Protein AF-A0A0Q9TBS4-F1 (afdb_monomer_lite)

Sequence (89 aa):
MTNLQAPHDPTAQAERLVTTIGAIRTLLLVLTGLATVVGAVGGLAADVPGVALVALLYGTISGLTIYVLFGWFQQTLAMLAGIFRNTAR

Radius of gyration: 20.56 Å; chains: 1; bounding box: 39×31×63 Å

Structure (mmCIF, N/CA/C/O backbone):
data_AF-A0A0Q9TBS4-F1
#
_entry.id   AF-A0A0Q9TBS4-F1
#
loop_
_atom_site.group_PDB
_atom_site.id
_atom_site.type_symbol
_atom_site.label_atom_id
_atom_site.label_alt_id
_atom_site.label_comp_id
_atom_site.label_asym_id
_atom_site.label_entity_id
_atom_site.label_seq_id
_atom_site.pdbx_PDB_ins_code
_atom_site.Cartn_x
_atom_site.Cartn_y
_atom_site.Cartn_z
_atom_site.occupancy
_atom_site.B_iso_or_equiv
_atom_site.auth_seq_id
_atom_site.auth_comp_id
_atom_site.auth_asym_id
_atom_site.auth_atom_id
_atom_site.pdbx_PDB_model_num
ATOM 1 N N . MET A 1 1 ? -16.615 22.348 42.125 1.00 41.41 1 MET A N 1
ATOM 2 C CA . MET A 1 1 ? -15.834 22.622 40.901 1.00 41.41 1 MET A CA 1
ATOM 3 C C . MET A 1 1 ? -15.755 21.333 40.100 1.00 41.41 1 MET A C 1
ATOM 5 O O . MET A 1 1 ? -14.943 20.471 40.393 1.00 41.41 1 MET A O 1
ATOM 9 N N . THR A 1 2 ? -16.693 21.158 39.178 1.00 61.41 2 THR A N 1
ATOM 10 C CA . THR A 1 2 ? -16.772 20.054 38.216 1.00 61.41 2 THR A CA 1
ATOM 11 C C . THR A 1 2 ? -15.859 20.359 37.036 1.00 61.41 2 THR A C 1
ATOM 13 O O . THR A 1 2 ? -16.062 21.378 36.381 1.00 61.41 2 THR A O 1
ATOM 16 N N . ASN A 1 3 ? -14.884 19.497 36.741 1.00 46.00 3 ASN A N 1
ATOM 17 C CA . ASN A 1 3 ? -14.252 19.499 35.424 1.00 46.00 3 ASN A CA 1
ATOM 18 C C . ASN A 1 3 ? -13.797 18.087 35.011 1.00 46.00 3 ASN A C 1
ATOM 20 O O . ASN A 1 3 ? -12.708 17.635 35.342 1.00 46.00 3 ASN A O 1
ATOM 24 N N . LEU A 1 4 ? -14.725 17.390 34.347 1.00 49.44 4 LEU A N 1
ATOM 25 C CA . LEU A 1 4 ? -14.527 16.623 33.113 1.00 49.44 4 LEU A CA 1
ATOM 26 C C . LEU A 1 4 ? -13.256 15.755 33.019 1.00 49.44 4 LEU A C 1
ATOM 28 O O . LEU A 1 4 ? -12.378 16.009 32.197 1.00 49.44 4 LEU A O 1
ATOM 32 N N . GLN A 1 5 ? -13.220 14.639 33.752 1.00 51.09 5 GLN A N 1
ATOM 33 C CA . GLN A 1 5 ? -12.556 13.446 33.220 1.00 51.09 5 GLN A CA 1
ATOM 34 C C . GLN A 1 5 ? -13.360 13.008 31.994 1.00 51.09 5 GLN A C 1
ATOM 36 O O . GLN A 1 5 ? -14.402 12.366 32.119 1.00 51.09 5 GLN A O 1
ATOM 41 N N . ALA A 1 6 ? -12.921 13.431 30.806 1.00 54.34 6 ALA A N 1
ATOM 42 C CA . ALA A 1 6 ? -13.414 12.862 29.564 1.00 54.34 6 ALA A CA 1
ATOM 43 C C . ALA A 1 6 ? -13.288 11.335 29.690 1.00 54.34 6 ALA A C 1
ATOM 45 O O . ALA A 1 6 ? -12.204 10.863 30.046 1.00 54.34 6 ALA A O 1
ATOM 46 N N . PRO A 1 7 ? -14.360 10.557 29.466 1.00 52.25 7 PRO A N 1
ATOM 47 C CA . PRO A 1 7 ? -14.240 9.113 29.465 1.00 52.25 7 PRO A CA 1
ATOM 48 C C . PRO A 1 7 ? -13.224 8.764 28.379 1.00 52.25 7 PRO A C 1
ATOM 50 O O . PRO A 1 7 ? -13.471 8.962 27.189 1.00 52.25 7 PRO A O 1
ATOM 53 N N . HIS A 1 8 ? -12.037 8.319 28.790 1.00 59.94 8 HIS A N 1
ATOM 54 C CA . HIS A 1 8 ? -11.075 7.710 27.890 1.00 59.94 8 HIS A CA 1
ATOM 55 C C . HIS A 1 8 ? -11.692 6.390 27.456 1.00 59.94 8 HIS A C 1
ATOM 57 O O . HIS A 1 8 ? -11.403 5.366 28.055 1.00 59.94 8 HIS A O 1
ATOM 63 N N . ASP A 1 9 ? -12.595 6.429 26.478 1.00 67.69 9 ASP A N 1
ATOM 64 C CA . ASP A 1 9 ? -13.201 5.230 25.927 1.00 67.69 9 ASP A CA 1
ATOM 65 C C . ASP A 1 9 ? -12.112 4.506 25.116 1.00 67.69 9 ASP A C 1
ATOM 67 O O . ASP A 1 9 ? -11.740 4.968 24.025 1.00 67.69 9 ASP A O 1
ATOM 71 N N . PRO A 1 10 ? -11.527 3.418 25.654 1.00 69.62 10 PRO A N 1
ATOM 72 C CA . PRO A 1 10 ? -10.431 2.723 24.993 1.00 69.62 10 PRO A CA 1
ATOM 73 C C . PRO A 1 10 ? -10.889 2.135 23.654 1.00 69.62 10 PRO A C 1
ATOM 75 O O . PRO A 1 10 ? -10.075 1.950 22.749 1.00 69.62 10 PRO A O 1
ATOM 78 N N . THR A 1 11 ? -12.197 1.905 23.486 1.00 73.81 11 THR A N 1
ATOM 79 C CA . THR A 1 11 ? -12.764 1.376 22.247 1.00 73.81 11 THR A CA 1
ATOM 80 C C . THR A 1 11 ? -12.760 2.429 21.136 1.00 73.81 11 THR A C 1
ATOM 82 O O . THR A 1 11 ? -12.333 2.133 20.020 1.00 73.81 11 THR A O 1
ATOM 85 N N . ALA A 1 12 ? -13.104 3.684 21.448 1.00 76.81 12 ALA A N 1
ATOM 86 C CA . ALA A 1 12 ? -13.053 4.793 20.493 1.00 76.81 12 ALA A CA 1
ATOM 87 C C . ALA A 1 12 ? -11.613 5.121 20.051 1.00 76.81 12 ALA A C 1
ATOM 89 O O . ALA A 1 12 ? -11.373 5.494 18.900 1.00 76.81 12 ALA A O 1
ATOM 90 N N . GLN A 1 13 ? -10.632 4.966 20.946 1.00 79.06 13 GLN A N 1
ATOM 91 C CA . GLN A 1 13 ? -9.214 5.130 20.600 1.00 79.06 13 GLN A CA 1
ATOM 92 C C . GLN A 1 13 ? -8.712 3.989 19.702 1.00 79.06 13 GLN A C 1
ATOM 94 O O . GLN A 1 13 ? -8.000 4.246 18.728 1.00 79.06 13 GLN A O 1
ATOM 99 N N . ALA A 1 14 ? -9.132 2.749 19.971 1.00 77.38 14 ALA A N 1
ATOM 100 C CA . ALA A 1 14 ? -8.778 1.592 19.153 1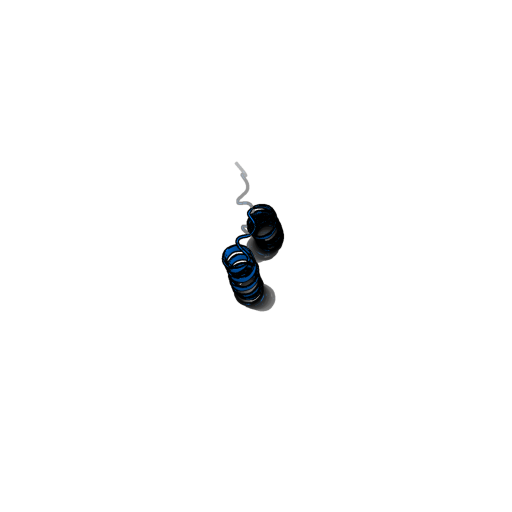.00 77.38 14 ALA A CA 1
ATOM 101 C C . ALA A 1 14 ? -9.339 1.687 17.720 1.00 77.38 14 ALA A C 1
ATOM 103 O O . ALA A 1 14 ? -8.619 1.414 16.760 1.00 77.38 14 ALA A O 1
ATOM 104 N N . GLU A 1 15 ? -10.580 2.150 17.540 1.00 82.44 15 GLU A N 1
ATOM 105 C CA . GLU A 1 15 ? -11.169 2.350 16.204 1.00 82.44 15 GLU A CA 1
ATOM 106 C C . GLU A 1 15 ? -10.442 3.426 15.387 1.00 82.44 15 GLU A C 1
ATOM 108 O O . GLU A 1 15 ? -10.177 3.247 14.190 1.00 82.44 15 GLU A O 1
ATOM 113 N N . ARG A 1 16 ? -10.059 4.536 16.034 1.00 84.81 16 ARG A N 1
ATOM 114 C CA . ARG A 1 16 ? -9.250 5.586 15.396 1.00 84.81 16 ARG A CA 1
ATOM 115 C C . ARG A 1 16 ? -7.897 5.048 14.947 1.00 84.81 16 ARG A C 1
ATOM 117 O O . ARG A 1 16 ? -7.446 5.380 13.850 1.00 84.81 16 ARG A O 1
ATOM 124 N N . LEU A 1 17 ? -7.270 4.198 15.759 1.00 85.88 17 LEU A N 1
ATOM 125 C CA . LEU A 1 17 ? -5.999 3.564 15.422 1.00 85.88 17 LEU A CA 1
ATOM 126 C C . LEU A 1 17 ? -6.135 2.648 14.195 1.00 85.88 17 LEU A C 1
ATOM 128 O O . LEU A 1 17 ? -5.373 2.804 13.242 1.00 85.88 17 LEU A O 1
ATOM 132 N N . VAL A 1 18 ? -7.140 1.764 14.166 1.00 87.44 18 VAL A N 1
ATOM 133 C CA . VAL A 1 18 ? -7.420 0.878 13.015 1.00 87.44 18 VAL A CA 1
ATOM 134 C C . VAL A 1 18 ? -7.626 1.681 11.727 1.00 87.44 18 VAL A C 1
ATOM 136 O O . VAL A 1 18 ? -7.068 1.340 10.679 1.00 87.44 18 VAL A O 1
ATOM 139 N N . THR A 1 19 ? -8.387 2.774 11.811 1.00 88.75 19 THR A N 1
ATOM 140 C CA . THR A 1 19 ? -8.664 3.659 10.669 1.00 88.75 19 THR A CA 1
ATOM 141 C C . THR A 1 19 ? -7.396 4.366 10.188 1.00 88.75 19 THR A C 1
ATOM 143 O O . THR A 1 19 ? -7.115 4.397 8.991 1.00 88.75 19 THR A O 1
ATOM 146 N N . THR A 1 20 ? -6.584 4.875 11.118 1.00 90.94 20 THR A N 1
ATOM 147 C CA . THR A 1 20 ? -5.321 5.568 10.814 1.00 90.94 20 THR A CA 1
ATOM 148 C C . THR A 1 20 ? -4.332 4.632 10.124 1.00 90.94 20 THR A C 1
ATOM 150 O O . THR A 1 20 ? -3.732 4.992 9.115 1.00 90.94 20 THR A O 1
ATOM 153 N N . ILE A 1 21 ? -4.211 3.394 10.603 1.00 90.25 21 ILE A N 1
ATOM 154 C CA . ILE A 1 21 ? -3.362 2.369 9.983 1.00 90.25 21 ILE A CA 1
ATOM 155 C C . ILE A 1 21 ? -3.857 2.027 8.575 1.00 90.25 21 ILE A C 1
ATOM 157 O O . ILE A 1 21 ? -3.043 1.839 7.673 1.00 90.25 21 ILE A O 1
ATOM 161 N N . GLY A 1 22 ? -5.174 1.994 8.357 1.00 91.00 22 GLY A N 1
ATOM 162 C CA . GLY A 1 22 ? -5.752 1.816 7.023 1.00 91.00 22 GLY A CA 1
ATOM 163 C C . GLY A 1 22 ? -5.420 2.950 6.059 1.00 91.00 22 GLY A C 1
ATOM 164 O O . GLY A 1 22 ? -5.074 2.697 4.901 1.00 91.00 22 GLY A O 1
ATOM 165 N N . ALA A 1 23 ? -5.453 4.191 6.544 1.00 92.81 23 ALA A N 1
ATOM 166 C CA . ALA A 1 23 ? -5.034 5.352 5.768 1.00 92.81 23 ALA A CA 1
ATOM 167 C C . ALA A 1 23 ? -3.537 5.278 5.420 1.00 92.81 23 ALA A C 1
ATOM 169 O O . ALA A 1 23 ? -3.174 5.444 4.257 1.00 92.81 23 ALA A O 1
ATOM 170 N N . ILE A 1 24 ? -2.680 4.938 6.392 1.00 93.62 24 ILE A N 1
ATOM 171 C CA . ILE A 1 24 ? -1.233 4.763 6.182 1.00 93.62 24 ILE A CA 1
ATOM 172 C C . ILE A 1 24 ? -0.962 3.654 5.163 1.00 93.62 24 ILE A C 1
ATOM 174 O O . ILE A 1 24 ? -0.192 3.861 4.231 1.00 93.62 24 ILE A O 1
ATOM 178 N N . ARG A 1 25 ? -1.624 2.497 5.288 1.00 92.69 25 ARG A N 1
ATOM 179 C CA . ARG A 1 25 ? -1.504 1.388 4.331 1.00 92.69 25 ARG A CA 1
ATOM 180 C C . ARG A 1 25 ? -1.819 1.843 2.912 1.00 92.69 25 ARG A C 1
ATOM 182 O O . ARG A 1 25 ? -1.058 1.558 1.994 1.00 92.69 25 ARG A O 1
ATOM 189 N N . THR A 1 26 ? -2.940 2.538 2.740 1.00 93.69 26 THR A N 1
ATOM 190 C CA . THR A 1 26 ? -3.374 3.037 1.429 1.00 93.69 26 THR A CA 1
ATOM 191 C C . THR A 1 26 ? -2.352 4.013 0.860 1.00 93.69 26 THR A C 1
ATOM 193 O O . THR A 1 26 ? -1.943 3.871 -0.289 1.00 93.69 26 THR A O 1
ATOM 196 N N . LEU A 1 27 ? -1.885 4.957 1.681 1.00 96.50 27 LEU A N 1
ATOM 197 C CA . LEU A 1 27 ? -0.871 5.926 1.282 1.00 96.50 27 LEU A CA 1
ATOM 198 C C . LEU A 1 27 ? 0.427 5.236 0.845 1.00 96.50 27 LEU A C 1
ATOM 200 O O . LEU A 1 27 ? 0.963 5.556 -0.212 1.00 96.50 27 LEU A O 1
ATOM 204 N N . LEU A 1 28 ? 0.905 4.261 1.620 1.00 95.38 28 LEU A N 1
ATOM 205 C CA . LEU A 1 28 ? 2.107 3.496 1.293 1.00 95.38 28 LEU A CA 1
ATOM 206 C C . LEU A 1 28 ? 1.948 2.724 -0.018 1.00 95.38 28 LEU A C 1
ATOM 208 O O . LEU A 1 28 ? 2.838 2.786 -0.856 1.00 95.38 28 LEU A O 1
ATOM 212 N N . LEU A 1 29 ? 0.811 2.057 -0.240 1.00 96.00 29 LEU A N 1
ATOM 213 C CA . LEU A 1 29 ? 0.550 1.346 -1.496 1.00 96.00 29 LEU A CA 1
ATOM 214 C C . LEU A 1 29 ? 0.563 2.287 -2.705 1.00 96.00 29 LEU A C 1
ATOM 216 O O . LEU A 1 29 ? 1.143 1.947 -3.735 1.00 96.00 29 LEU A O 1
ATOM 220 N N . VAL A 1 30 ? -0.032 3.476 -2.577 1.00 97.06 30 VAL A N 1
ATOM 221 C CA . VAL A 1 30 ? -0.027 4.488 -3.642 1.00 97.06 30 VAL A CA 1
ATOM 222 C C . VAL A 1 30 ? 1.393 4.979 -3.919 1.00 97.06 30 VAL A C 1
ATOM 224 O O . VAL A 1 30 ? 1.816 4.996 -5.072 1.00 97.06 30 VAL A O 1
ATOM 227 N N . LEU A 1 31 ? 2.148 5.339 -2.878 1.00 97.44 31 LEU A N 1
ATOM 228 C CA . LEU A 1 31 ? 3.523 5.824 -3.024 1.00 97.44 31 LEU A CA 1
ATOM 229 C C . LEU A 1 31 ? 4.445 4.756 -3.619 1.00 97.44 31 LEU A C 1
ATOM 231 O O . LEU A 1 31 ? 5.212 5.052 -4.533 1.00 97.44 31 LEU A O 1
ATOM 235 N N . THR A 1 32 ? 4.337 3.511 -3.156 1.00 96.88 32 THR A N 1
ATOM 236 C CA . THR A 1 32 ? 5.074 2.377 -3.719 1.00 96.88 32 THR A CA 1
ATOM 237 C C . THR A 1 32 ? 4.695 2.146 -5.177 1.00 96.88 32 THR A C 1
ATOM 239 O O . TH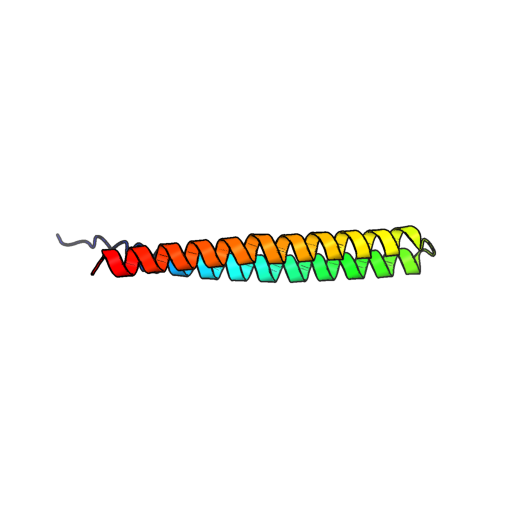R A 1 32 ? 5.584 1.985 -6.012 1.00 96.88 32 THR A O 1
ATOM 242 N N . GLY A 1 33 ? 3.404 2.183 -5.515 1.00 96.00 33 GLY A N 1
ATOM 243 C CA . GLY A 1 33 ? 2.937 2.058 -6.895 1.00 96.00 33 GLY A CA 1
ATOM 244 C C . GLY A 1 33 ? 3.522 3.145 -7.799 1.00 96.00 33 GLY A C 1
ATOM 245 O O . GLY A 1 33 ? 4.090 2.836 -8.844 1.00 96.00 33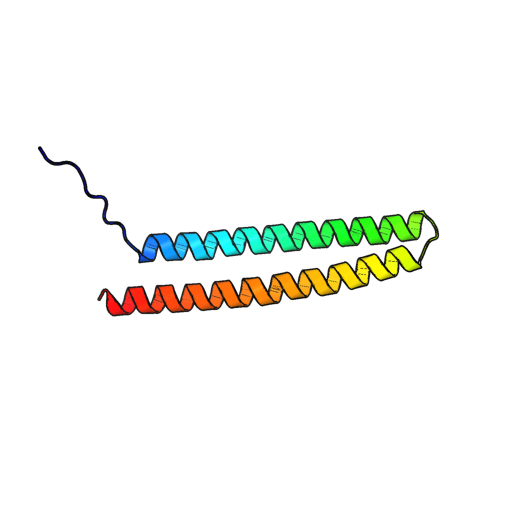 GLY A O 1
ATOM 246 N N . LEU A 1 34 ? 3.474 4.405 -7.361 1.00 97.50 34 LEU A N 1
ATOM 247 C CA . LEU A 1 34 ? 4.0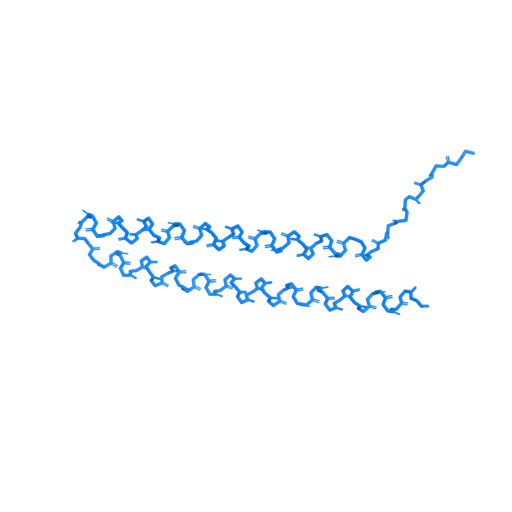50 5.536 -8.092 1.00 97.50 34 LEU A CA 1
ATOM 248 C C . LEU A 1 34 ? 5.563 5.391 -8.280 1.00 97.50 34 LEU A C 1
ATOM 250 O O . LEU A 1 34 ? 6.049 5.521 -9.401 1.00 97.50 34 LEU A O 1
ATOM 254 N N . ALA A 1 35 ? 6.305 5.073 -7.218 1.00 95.88 35 ALA A N 1
ATOM 255 C CA . ALA A 1 35 ? 7.751 4.868 -7.294 1.00 95.88 35 ALA A CA 1
ATOM 256 C C . ALA A 1 35 ? 8.118 3.719 -8.248 1.00 95.88 35 ALA A C 1
ATOM 258 O O . ALA A 1 35 ? 9.073 3.830 -9.015 1.00 95.88 35 ALA A O 1
ATOM 259 N N . THR A 1 36 ? 7.321 2.647 -8.248 1.00 96.94 36 THR A N 1
ATOM 260 C CA . THR A 1 36 ? 7.483 1.502 -9.156 1.00 96.94 36 THR A CA 1
ATOM 261 C C . THR A 1 36 ? 7.303 1.922 -10.609 1.00 96.94 36 THR A C 1
ATOM 263 O O . THR A 1 36 ? 8.143 1.599 -11.445 1.00 96.94 36 THR A O 1
ATOM 266 N N . VAL A 1 37 ? 6.240 2.675 -10.912 1.00 97.19 37 VAL A N 1
ATOM 267 C CA . VAL A 1 37 ? 5.978 3.169 -12.271 1.00 97.19 37 VAL A CA 1
ATOM 268 C C . VAL A 1 37 ? 7.083 4.116 -12.726 1.00 97.19 37 VAL A C 1
ATOM 270 O O . VAL A 1 37 ? 7.607 3.943 -13.822 1.00 97.19 37 VAL A O 1
ATOM 273 N N . VAL A 1 38 ? 7.485 5.074 -11.887 1.00 97.06 38 VAL A N 1
ATOM 274 C CA . VAL A 1 38 ? 8.564 6.019 -12.217 1.00 97.06 38 VAL A CA 1
ATOM 275 C C . VAL A 1 38 ? 9.879 5.280 -12.464 1.00 97.06 38 VAL A C 1
ATOM 277 O O . VAL A 1 38 ? 10.550 5.558 -13.454 1.00 97.06 38 VAL A O 1
ATOM 280 N N . GLY A 1 39 ? 10.231 4.309 -11.618 1.00 94.50 39 GLY A N 1
ATOM 281 C CA . GLY A 1 39 ? 11.435 3.496 -11.796 1.00 94.50 39 GLY A CA 1
ATOM 282 C C . GLY A 1 39 ? 11.397 2.649 -13.069 1.00 94.50 39 GLY A C 1
ATOM 283 O O . GLY A 1 39 ? 12.380 2.603 -13.807 1.00 94.50 39 GLY A O 1
ATOM 284 N N . ALA A 1 40 ? 10.253 2.027 -13.367 1.00 95.56 40 ALA A N 1
ATOM 285 C CA . ALA A 1 40 ? 10.071 1.225 -14.572 1.00 95.56 40 ALA A CA 1
ATOM 286 C C . ALA A 1 40 ? 10.172 2.076 -15.846 1.00 95.56 40 ALA A C 1
ATOM 288 O O . ALA A 1 40 ? 10.954 1.760 -16.740 1.00 95.56 40 ALA A O 1
ATOM 289 N N . VAL A 1 41 ? 9.434 3.188 -15.903 1.00 96.69 41 VAL A N 1
ATOM 290 C CA . VAL A 1 41 ? 9.454 4.122 -17.038 1.00 96.69 41 VAL A CA 1
ATOM 291 C C . VAL A 1 41 ? 10.836 4.749 -17.204 1.00 96.69 41 VAL A C 1
ATOM 293 O O . VAL A 1 41 ? 11.335 4.812 -18.322 1.00 96.69 41 VAL A O 1
ATOM 296 N N . GLY A 1 42 ? 11.484 5.159 -16.112 1.00 95.75 42 GLY A N 1
ATOM 297 C CA . GLY A 1 42 ? 12.835 5.720 -16.145 1.00 95.75 42 GLY A CA 1
ATOM 298 C C . GLY A 1 42 ? 13.874 4.727 -16.669 1.00 95.75 42 GLY A C 1
ATOM 299 O O . GLY A 1 42 ? 14.701 5.094 -17.500 1.00 95.75 42 GLY A O 1
ATOM 300 N N . GLY A 1 43 ? 13.797 3.460 -16.250 1.00 93.62 43 GLY A N 1
ATOM 301 C CA . GLY A 1 43 ? 14.675 2.401 -16.753 1.00 93.62 43 GLY A CA 1
ATOM 302 C C . GLY A 1 43 ? 14.499 2.143 -18.251 1.00 93.62 43 GLY A C 1
ATOM 303 O O . GLY A 1 43 ? 15.488 2.009 -18.968 1.00 93.62 43 GLY A O 1
ATOM 304 N N . LEU A 1 44 ? 13.254 2.133 -18.738 1.00 94.31 44 LEU A N 1
ATOM 305 C CA . LEU A 1 44 ? 12.959 1.991 -20.168 1.00 94.31 44 LEU A CA 1
ATOM 306 C C . LEU A 1 44 ? 13.414 3.214 -20.975 1.00 94.31 44 LEU A C 1
ATOM 308 O O . LEU A 1 44 ? 14.002 3.058 -22.038 1.00 94.31 44 LEU A O 1
ATOM 312 N N . ALA A 1 45 ? 13.182 4.426 -20.464 1.00 95.50 45 ALA A N 1
ATOM 313 C CA . ALA A 1 45 ? 13.577 5.668 -21.127 1.00 95.50 45 ALA A CA 1
ATOM 314 C C . ALA A 1 45 ? 15.103 5.826 -21.239 1.00 95.50 45 ALA A C 1
ATOM 316 O O . ALA A 1 45 ? 15.586 6.463 -22.171 1.00 95.50 45 ALA A O 1
ATOM 317 N N . ALA A 1 46 ? 15.854 5.241 -20.305 1.00 94.81 46 ALA A N 1
ATOM 318 C CA . ALA A 1 46 ? 17.313 5.221 -20.326 1.00 94.81 46 ALA A CA 1
ATOM 319 C C . ALA A 1 46 ? 17.908 4.061 -21.153 1.00 94.81 46 ALA A C 1
ATOM 321 O O . ALA A 1 46 ? 19.127 3.922 -21.176 1.00 94.81 46 ALA A O 1
ATOM 322 N N . ASP A 1 47 ? 17.077 3.223 -21.789 1.00 95.00 47 ASP A N 1
ATOM 323 C CA . ASP A 1 47 ? 17.480 1.984 -22.478 1.00 95.00 47 ASP A CA 1
ATOM 324 C C . ASP A 1 47 ? 18.275 1.016 -21.574 1.00 95.00 47 ASP A C 1
ATOM 326 O O . ASP A 1 47 ? 19.169 0.284 -21.999 1.00 95.00 47 ASP A O 1
ATOM 330 N N . VAL A 1 48 ? 17.940 1.007 -20.277 1.00 95.25 48 VAL A N 1
ATOM 331 C CA . VAL A 1 48 ? 18.517 0.103 -19.274 1.00 95.25 48 VAL A CA 1
ATOM 332 C C . VAL A 1 48 ? 17.418 -0.837 -18.764 1.00 95.25 48 VAL A C 1
ATOM 334 O O . VAL A 1 48 ? 16.901 -0.665 -17.653 1.00 95.25 48 VAL A O 1
ATOM 337 N N . PRO A 1 49 ? 17.038 -1.871 -19.539 1.00 88.50 49 PRO A N 1
ATOM 338 C CA . PRO A 1 49 ? 15.891 -2.727 -19.221 1.00 88.50 49 PRO A CA 1
ATOM 339 C C . PRO A 1 49 ? 16.038 -3.470 -17.884 1.00 88.50 49 PRO A C 1
ATOM 341 O O . PRO A 1 49 ? 15.039 -3.775 -17.232 1.00 88.50 49 PRO A O 1
ATOM 344 N N . GLY A 1 50 ? 17.272 -3.704 -17.423 1.00 94.06 50 GLY A N 1
ATOM 345 C CA . GLY A 1 50 ? 17.539 -4.279 -16.103 1.00 94.06 50 GLY A CA 1
ATOM 346 C C . GLY A 1 50 ? 17.007 -3.417 -14.953 1.00 94.06 50 GLY A C 1
ATOM 347 O O . GLY A 1 50 ? 16.455 -3.954 -13.996 1.00 94.06 50 GLY A O 1
ATOM 348 N N . VAL A 1 51 ? 17.088 -2.087 -15.065 1.00 93.38 51 VAL A N 1
ATOM 349 C CA . VAL A 1 51 ? 16.545 -1.164 -14.053 1.00 93.38 51 VAL A CA 1
ATOM 350 C C . VAL A 1 51 ? 15.025 -1.244 -14.023 1.00 93.38 51 VAL A C 1
ATOM 352 O O . VAL A 1 51 ? 14.439 -1.298 -12.943 1.00 93.38 51 VAL A O 1
ATOM 355 N N . ALA A 1 52 ? 14.386 -1.317 -15.193 1.00 93.50 52 ALA A N 1
ATOM 356 C CA . ALA A 1 52 ? 12.937 -1.435 -15.274 1.00 93.50 52 ALA A CA 1
ATOM 357 C C . ALA A 1 52 ? 12.434 -2.743 -14.643 1.00 93.50 52 ALA A C 1
ATOM 359 O O . ALA A 1 52 ? 11.488 -2.729 -13.854 1.00 93.50 52 ALA A O 1
ATOM 360 N N . LEU A 1 53 ? 13.110 -3.862 -14.925 1.00 95.38 53 LEU A N 1
ATOM 361 C CA . LEU A 1 53 ? 12.796 -5.156 -14.318 1.00 95.38 53 LEU A CA 1
ATOM 362 C C . LEU A 1 53 ? 12.984 -5.132 -12.796 1.00 95.38 53 LEU A C 1
ATOM 364 O O . LEU A 1 53 ? 12.110 -5.597 -12.064 1.00 95.38 53 LEU A O 1
ATOM 368 N N . VAL A 1 54 ? 14.094 -4.567 -12.311 1.00 96.19 54 VAL A N 1
ATOM 369 C CA . VAL A 1 54 ? 14.355 -4.438 -10.871 1.00 96.19 54 VAL A CA 1
ATOM 370 C C . VAL A 1 54 ? 13.285 -3.580 -10.205 1.00 96.19 54 VAL A C 1
ATOM 372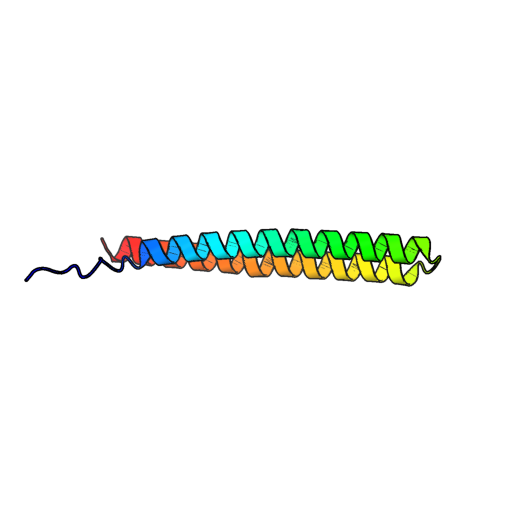 O O . VAL A 1 54 ? 12.753 -3.994 -9.180 1.00 96.19 54 VAL A O 1
ATOM 375 N N . ALA A 1 55 ? 12.916 -2.438 -10.793 1.00 95.44 55 ALA A N 1
ATOM 376 C CA . ALA A 1 55 ? 11.868 -1.572 -10.259 1.00 95.44 55 ALA A CA 1
ATOM 377 C C . ALA A 1 55 ? 10.527 -2.311 -10.136 1.00 95.44 55 ALA A C 1
ATOM 379 O O . ALA A 1 55 ? 9.895 -2.250 -9.084 1.00 95.44 55 ALA A O 1
ATOM 380 N N . LEU A 1 56 ? 10.127 -3.066 -11.166 1.00 95.75 56 LEU A N 1
ATOM 381 C CA . LEU A 1 56 ? 8.899 -3.866 -11.145 1.00 95.75 56 LEU A CA 1
ATOM 382 C C . LEU A 1 56 ? 8.932 -4.964 -10.075 1.00 95.75 56 LEU A C 1
ATOM 384 O O . LEU A 1 56 ? 7.959 -5.125 -9.334 1.00 95.75 56 LEU A O 1
ATOM 388 N N . LEU A 1 57 ? 10.043 -5.698 -9.959 1.00 97.31 57 LEU A N 1
ATOM 389 C CA . LEU A 1 57 ? 10.203 -6.743 -8.944 1.00 97.31 57 LEU A CA 1
ATOM 390 C C . LEU A 1 57 ? 10.156 -6.156 -7.531 1.00 97.31 57 LEU A C 1
ATOM 392 O O . LEU A 1 57 ? 9.376 -6.617 -6.697 1.00 97.31 57 LEU A O 1
ATOM 396 N N . TYR A 1 58 ? 10.940 -5.108 -7.271 1.00 96.31 58 TYR A N 1
ATOM 397 C CA . TYR A 1 58 ? 10.986 -4.455 -5.963 1.00 96.31 58 TYR A CA 1
ATOM 398 C C . TYR A 1 58 ? 9.638 -3.833 -5.596 1.00 96.31 58 TYR A C 1
ATOM 400 O O . TYR A 1 58 ? 9.168 -3.976 -4.467 1.00 96.31 58 TYR A O 1
ATOM 408 N N . GLY A 1 59 ? 8.986 -3.186 -6.560 1.00 96.31 59 GLY A N 1
ATOM 409 C CA . GLY A 1 59 ? 7.652 -2.618 -6.418 1.00 96.31 59 GLY A CA 1
ATOM 410 C C . GLY A 1 59 ? 6.591 -3.653 -6.066 1.00 96.31 59 GLY A C 1
ATOM 411 O O . GLY A 1 59 ? 5.820 -3.467 -5.127 1.00 96.31 59 GLY A O 1
ATOM 412 N N . THR A 1 60 ? 6.601 -4.789 -6.763 1.00 96.38 60 THR A N 1
ATOM 413 C CA . THR A 1 60 ? 5.656 -5.887 -6.517 1.00 96.38 60 THR A CA 1
ATOM 414 C C . THR A 1 60 ? 5.867 -6.499 -5.134 1.00 96.38 60 THR A C 1
ATOM 416 O O . THR A 1 60 ? 4.912 -6.657 -4.374 1.00 96.38 60 THR A O 1
ATOM 419 N N . ILE A 1 61 ? 7.119 -6.800 -4.772 1.00 97.94 61 ILE A N 1
ATOM 420 C CA . ILE A 1 61 ? 7.457 -7.405 -3.476 1.00 97.94 61 ILE A CA 1
ATOM 421 C C . ILE A 1 61 ? 7.122 -6.449 -2.327 1.00 97.94 61 ILE A C 1
ATOM 423 O O . ILE A 1 61 ? 6.499 -6.856 -1.344 1.00 97.94 61 ILE A O 1
ATOM 427 N N . SER A 1 62 ? 7.500 -5.175 -2.439 1.00 96.50 62 SER A N 1
ATOM 428 C CA . SER A 1 62 ? 7.211 -4.172 -1.408 1.00 96.50 62 SER A CA 1
ATOM 429 C C . SER A 1 62 ? 5.712 -3.901 -1.279 1.00 96.50 62 SER A C 1
ATOM 431 O O . SER A 1 62 ? 5.197 -3.896 -0.162 1.00 96.50 62 SER A O 1
ATOM 433 N N . GLY A 1 63 ? 4.988 -3.777 -2.395 1.00 96.31 63 GLY A N 1
ATOM 434 C CA . GLY A 1 63 ? 3.534 -3.624 -2.403 1.00 96.31 63 GLY A CA 1
ATOM 435 C C . GLY A 1 63 ? 2.824 -4.803 -1.737 1.00 96.31 63 GLY A C 1
ATOM 436 O O . GLY A 1 63 ? 1.963 -4.600 -0.879 1.00 96.31 63 GLY A O 1
ATOM 437 N N . LEU A 1 64 ? 3.237 -6.036 -2.051 1.00 96.81 64 LEU A N 1
ATOM 438 C CA . LEU A 1 64 ? 2.714 -7.241 -1.407 1.00 96.81 64 LEU A CA 1
ATOM 439 C C . LEU A 1 64 ? 3.022 -7.257 0.097 1.00 96.81 64 LEU A C 1
ATOM 441 O O . LEU A 1 64 ? 2.143 -7.540 0.908 1.00 96.81 64 LEU A O 1
ATOM 445 N N . THR A 1 65 ? 4.248 -6.899 0.476 1.00 96.88 65 THR A N 1
ATOM 446 C CA . THR A 1 65 ? 4.682 -6.845 1.879 1.00 96.88 65 THR A CA 1
ATOM 447 C C . THR A 1 65 ? 3.853 -5.840 2.680 1.00 96.88 65 THR A C 1
ATOM 449 O O . THR A 1 65 ? 3.346 -6.179 3.750 1.00 96.88 65 THR A O 1
ATOM 452 N N . ILE A 1 66 ? 3.640 -4.632 2.145 1.00 95.50 66 ILE A N 1
ATOM 453 C CA . ILE A 1 66 ? 2.779 -3.608 2.754 1.00 95.50 66 ILE A CA 1
ATOM 454 C C . ILE A 1 66 ? 1.350 -4.134 2.877 1.00 95.50 66 ILE A C 1
ATOM 456 O O . ILE A 1 66 ? 0.739 -4.025 3.940 1.00 95.50 66 ILE A O 1
ATOM 460 N N . TYR A 1 67 ? 0.815 -4.728 1.808 1.00 93.44 67 TYR A N 1
ATOM 461 C CA . TYR A 1 67 ? -0.546 -5.249 1.796 1.00 93.44 67 TYR A CA 1
ATOM 462 C C . TYR A 1 67 ? -0.766 -6.303 2.887 1.00 93.44 67 TYR A C 1
ATOM 464 O O . TYR A 1 67 ? -1.748 -6.205 3.626 1.00 93.44 67 TYR A O 1
ATOM 472 N N . VAL A 1 68 ? 0.144 -7.275 3.001 1.00 95.56 68 VAL A N 1
ATOM 473 C CA . VAL A 1 68 ? 0.045 -8.385 3.956 1.00 95.56 68 VAL A CA 1
ATOM 474 C C . VAL A 1 68 ? 0.259 -7.902 5.388 1.00 95.56 68 VAL A C 1
ATOM 476 O O . VAL A 1 68 ? -0.598 -8.148 6.234 1.00 95.56 68 VAL A O 1
ATOM 479 N N . LEU A 1 69 ? 1.351 -7.182 5.668 1.00 93.94 69 LEU A N 1
ATOM 480 C CA . LEU A 1 69 ? 1.679 -6.753 7.032 1.00 93.94 69 LEU A CA 1
ATOM 481 C C . LEU A 1 69 ? 0.620 -5.813 7.601 1.00 93.94 69 LEU A C 1
ATOM 483 O O . LEU A 1 69 ? 0.116 -6.045 8.699 1.00 93.94 69 LEU A O 1
ATOM 487 N N . PHE A 1 70 ? 0.243 -4.774 6.852 1.00 91.44 70 PHE A N 1
ATOM 488 C CA . PHE A 1 70 ? -0.762 -3.832 7.335 1.00 91.44 70 PHE A CA 1
ATOM 489 C C . PHE A 1 70 ? -2.155 -4.459 7.359 1.00 91.44 70 PHE A C 1
ATOM 491 O O . PHE A 1 70 ? -2.913 -4.179 8.281 1.00 91.44 70 PHE A O 1
ATOM 498 N N . GLY A 1 71 ? -2.497 -5.326 6.399 1.00 89.81 71 GLY A N 1
ATOM 499 C CA . GLY A 1 71 ? -3.764 -6.059 6.425 1.00 89.81 71 GLY A CA 1
ATOM 500 C C . GLY A 1 71 ? -3.896 -6.935 7.671 1.00 89.81 71 GLY A C 1
ATOM 501 O O . GLY A 1 71 ? -4.894 -6.848 8.386 1.00 89.81 71 GLY A O 1
ATOM 502 N N . TRP A 1 72 ? -2.855 -7.709 7.979 1.00 91.62 72 TRP A N 1
ATOM 503 C CA . TRP A 1 72 ? -2.809 -8.544 9.177 1.00 91.62 72 TRP A CA 1
ATOM 504 C C . TRP A 1 72 ? -2.847 -7.715 10.467 1.00 91.62 72 TRP A C 1
ATOM 506 O O . TRP A 1 72 ? -3.587 -8.035 11.402 1.00 91.62 72 TRP A O 1
ATOM 516 N N . PHE A 1 73 ? -2.106 -6.606 10.509 1.00 89.44 73 PHE A N 1
ATOM 517 C CA . PHE A 1 73 ? -2.085 -5.716 11.665 1.00 89.44 73 PHE A CA 1
ATOM 518 C C . PHE A 1 73 ? -3.454 -5.068 11.917 1.00 89.44 73 PHE A C 1
ATOM 520 O O . PHE A 1 73 ? -3.940 -5.077 13.047 1.00 89.44 73 PHE A O 1
ATOM 527 N N . GLN A 1 74 ? -4.129 -4.587 10.865 1.00 89.19 74 GLN A N 1
ATOM 528 C CA . GLN A 1 74 ? -5.494 -4.061 10.961 1.00 89.19 74 GLN A CA 1
ATOM 529 C C . GLN A 1 74 ? -6.479 -5.111 11.485 1.00 89.19 74 GLN A C 1
ATOM 531 O O . GLN A 1 74 ? -7.286 -4.801 12.359 1.00 89.19 74 GLN A O 1
ATOM 536 N N . GLN A 1 75 ? -6.404 -6.349 10.986 1.00 89.00 75 GLN A N 1
ATOM 537 C CA . GLN A 1 75 ? -7.274 -7.438 11.433 1.00 89.00 75 GLN A CA 1
ATOM 538 C C . GLN A 1 75 ? -7.054 -7.765 12.914 1.00 89.00 75 GLN A C 1
ATOM 540 O O . GLN A 1 75 ? -8.016 -7.918 13.666 1.00 89.00 75 GLN A O 1
ATOM 545 N N . THR A 1 76 ? -5.794 -7.816 13.344 1.00 89.06 76 THR A N 1
ATOM 546 C CA . THR A 1 76 ? -5.430 -8.075 14.743 1.00 89.06 76 THR A CA 1
ATOM 547 C C . THR A 1 76 ? -5.971 -6.983 15.662 1.00 89.06 76 THR A C 1
ATOM 549 O O . THR A 1 76 ? -6.594 -7.273 16.681 1.00 89.06 76 THR A O 1
ATOM 552 N N . LEU A 1 77 ? -5.807 -5.716 15.280 1.00 87.38 77 LEU A N 1
ATOM 553 C CA . LEU A 1 77 ? -6.320 -4.592 16.060 1.00 87.38 77 LEU A CA 1
ATOM 554 C C . LEU A 1 77 ? -7.848 -4.544 16.098 1.00 87.38 77 LEU A C 1
ATOM 556 O O . LEU A 1 77 ? -8.416 -4.264 17.152 1.00 87.38 77 LEU A O 1
ATOM 560 N N . ALA A 1 78 ? -8.519 -4.855 14.987 1.00 86.56 78 ALA A N 1
ATOM 561 C CA . ALA A 1 78 ? -9.975 -4.946 14.950 1.00 86.56 78 ALA A CA 1
ATOM 562 C C . ALA A 1 78 ? -10.495 -6.059 15.876 1.00 86.56 78 ALA A C 1
ATOM 564 O O . ALA A 1 78 ? -11.473 -5.857 16.596 1.00 86.56 78 ALA A O 1
ATOM 565 N N . MET A 1 79 ? -9.810 -7.207 15.915 1.00 89.50 79 MET A N 1
ATOM 566 C CA . MET A 1 79 ? -10.137 -8.300 16.832 1.00 89.50 79 MET A CA 1
ATOM 567 C C . MET A 1 79 ? -9.953 -7.884 18.296 1.00 89.50 79 MET A C 1
ATOM 569 O O . MET A 1 79 ? -10.853 -8.098 19.107 1.00 89.50 79 MET A O 1
ATOM 573 N N . LEU A 1 80 ? -8.830 -7.241 18.631 1.00 86.56 80 LEU A N 1
ATOM 574 C CA . LEU A 1 80 ? -8.572 -6.734 19.982 1.00 86.56 80 LEU A CA 1
ATOM 575 C C . LEU A 1 80 ? -9.626 -5.705 20.409 1.00 86.56 80 LEU A C 1
ATOM 577 O O . LEU A 1 80 ? -10.178 -5.818 21.501 1.00 86.56 80 LEU A O 1
ATOM 581 N N . ALA A 1 81 ? -9.967 -4.749 19.540 1.00 83.31 81 ALA A N 1
ATOM 582 C CA . ALA A 1 81 ? -11.022 -3.769 19.799 1.00 83.31 81 ALA A CA 1
ATOM 583 C C . ALA A 1 81 ? -12.384 -4.439 20.060 1.00 83.31 81 ALA A C 1
ATOM 585 O O . ALA A 1 81 ? -13.116 -4.026 20.963 1.00 83.31 81 ALA A O 1
ATOM 586 N N . GLY A 1 82 ? -12.703 -5.503 19.314 1.00 83.69 82 GLY A N 1
ATOM 587 C CA . GLY A 1 82 ? -13.903 -6.314 19.525 1.00 83.69 82 GLY A CA 1
ATOM 588 C C . GLY A 1 82 ? -13.929 -7.014 20.888 1.00 83.69 82 GLY A C 1
ATOM 589 O O . GLY A 1 82 ? -14.955 -6.983 21.566 1.00 83.69 82 GLY A O 1
ATOM 590 N N . ILE A 1 83 ? -12.799 -7.583 21.323 1.00 85.12 83 ILE A N 1
ATOM 591 C CA . ILE A 1 83 ? -12.667 -8.201 22.653 1.00 85.12 83 ILE A CA 1
ATOM 592 C C . ILE A 1 83 ? -12.889 -7.153 23.749 1.00 85.12 83 ILE A C 1
ATOM 594 O O . ILE A 1 83 ? -13.738 -7.363 24.611 1.00 85.12 83 ILE A O 1
ATOM 598 N N . PHE A 1 84 ? -12.216 -5.997 23.680 1.00 78.50 84 PHE A N 1
ATOM 599 C CA . PHE A 1 84 ? -12.393 -4.924 24.668 1.00 78.50 84 PHE A CA 1
ATOM 600 C C . PHE A 1 84 ? -13.846 -4.453 24.768 1.00 78.50 84 PHE A C 1
ATOM 602 O O . PHE A 1 84 ? -14.350 -4.249 25.870 1.00 78.50 84 PHE A O 1
ATOM 609 N N . ARG A 1 85 ? -14.542 -4.325 23.633 1.00 78.44 85 ARG A N 1
ATOM 610 C CA . ARG A 1 85 ? -15.960 -3.952 23.608 1.00 78.44 85 ARG A CA 1
ATOM 611 C C . ARG A 1 85 ? -16.859 -5.000 24.267 1.00 78.44 85 ARG A C 1
ATOM 613 O O . ARG A 1 85 ? -17.803 -4.622 24.952 1.00 78.44 85 ARG A O 1
ATOM 620 N N . ASN A 1 86 ? -16.589 -6.287 24.053 1.00 81.94 86 ASN A N 1
ATOM 621 C CA . ASN A 1 86 ? -17.376 -7.367 24.652 1.00 81.94 86 ASN A CA 1
ATOM 622 C C . ASN A 1 86 ? -17.087 -7.553 26.145 1.00 81.94 86 ASN A C 1
ATOM 624 O O . ASN A 1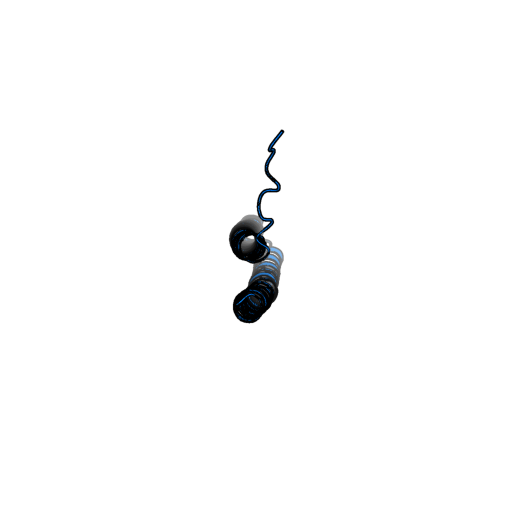 86 ? -17.996 -7.916 26.875 1.00 81.94 86 ASN A O 1
ATOM 628 N N . THR A 1 87 ? -15.857 -7.306 26.598 1.00 75.69 87 THR A N 1
ATOM 629 C CA . THR A 1 87 ? -15.486 -7.392 28.021 1.00 75.69 87 THR A CA 1
ATOM 630 C C . THR A 1 87 ? -15.934 -6.169 28.828 1.00 75.69 87 THR A C 1
ATOM 632 O O . THR A 1 87 ? -16.112 -6.273 30.035 1.00 75.69 87 THR A O 1
ATOM 635 N N . ALA A 1 88 ? -16.113 -5.009 28.190 1.00 60.66 88 ALA A N 1
ATOM 636 C CA . ALA A 1 88 ? -16.616 -3.797 28.842 1.00 60.66 88 ALA A CA 1
ATOM 637 C C . ALA A 1 88 ? -18.151 -3.771 29.032 1.00 60.66 88 ALA A C 1
ATOM 639 O O . ALA A 1 88 ? -18.664 -2.807 29.602 1.00 60.66 88 ALA A O 1
ATOM 640 N N . ARG A 1 89 ? -18.875 -4.782 28.532 1.00 53.91 89 ARG A N 1
ATOM 641 C CA . ARG A 1 89 ? -20.312 -5.008 28.767 1.00 53.91 89 ARG A CA 1
ATOM 642 C C . ARG A 1 89 ? -20.513 -6.036 29.869 1.00 53.91 89 ARG A C 1
ATOM 644 O O . ARG A 1 89 ? -21.487 -5.853 30.628 1.00 53.91 89 ARG A O 1
#

Foldseek 3Di:
DDDDPDPPPVLVVLVVVLVVLVVVLVVQLVVLVVQLVCQLVVCVVVVNNVSNVVSVVVSVVSNVVSCVVSVVVSVVSVVVSVVSVVVVD

Secondary structure (DSSP, 8-state):
---------HHHHHHHHHHHHHHHHHHHHHHHHHHHHHHHHHHHHTT-HHHHHHHHHHHHHHHHHHHHHHHHHHHHHHHHHHHHHHHT-

pLDDT: mean 86.6, std 13.8, range [41.41, 97.94]